Protein AF-A0A6A0R0Z1-F1 (afdb_monomer_lite)

Secondary structure (DSSP, 8-state):
-PPPHHHHHHHHHHHTT--HHHHHHHHHTTT----HHHHHHHTS-TTSTT--PPPHHHHHHHHHHHHHHHH-PPS-----SSGGGTGGG-SPPP---------------PPPPP-

pLDDT: mean 74.9, std 23.1, range [33.25, 96.31]

Foldseek 3Di:
DDDFLLNVVVCVCVVVVHDLVNLQVLLVQLVHHDDSLLSVQSNDDPPDPSHDGDDPVSSVSSVVSVCCVPVNDPDDDDDDDDPVPPPVPPDDDPPDDDDDDDDDDDDDDDDDDDD

Structure (mmCIF, N/CA/C/O backbone):
data_AF-A0A6A0R0Z1-F1
#
_entry.id   AF-A0A6A0R0Z1-F1
#
loop_
_atom_site.group_PDB
_atom_site.id
_atom_site.type_symbol
_atom_site.label_atom_id
_atom_site.label_alt_id
_atom_site.label_comp_id
_atom_site.label_asym_id
_atom_site.label_entity_id
_atom_site.label_seq_id
_atom_site.pdbx_PDB_ins_code
_atom_site.Cartn_x
_atom_site.Cartn_y
_atom_site.Cartn_z
_atom_site.occupancy
_atom_site.B_iso_or_equiv
_atom_site.auth_seq_id
_atom_site.auth_comp_id
_atom_site.auth_asym_id
_atom_site.auth_atom_id
_atom_site.pdbx_PDB_model_num
ATOM 1 N N . MET A 1 1 ? 2.469 -10.385 -19.535 1.00 60.56 1 MET A N 1
ATOM 2 C CA . MET A 1 1 ? 2.761 -11.021 -18.233 1.00 60.56 1 MET A CA 1
ATOM 3 C C . MET A 1 1 ? 1.484 -11.088 -17.413 1.00 60.56 1 MET A C 1
ATOM 5 O O . MET A 1 1 ? 0.656 -10.192 -17.574 1.00 60.56 1 MET A O 1
ATOM 9 N N . PRO A 1 2 ? 1.300 -12.130 -16.589 1.00 77.06 2 PRO A N 1
ATOM 10 C CA . PRO A 1 2 ? 0.225 -12.164 -15.604 1.00 77.06 2 PRO A CA 1
ATOM 11 C C . PRO A 1 2 ? 0.392 -11.015 -14.600 1.00 77.06 2 PRO A C 1
ATOM 13 O O . PRO A 1 2 ? 1.508 -10.587 -14.319 1.00 77.06 2 PRO A O 1
ATOM 16 N N . LEU A 1 3 ? -0.728 -10.497 -14.103 1.00 83.75 3 LEU A N 1
ATOM 17 C CA . LEU A 1 3 ? -0.765 -9.402 -13.138 1.00 83.75 3 LEU A CA 1
ATOM 18 C C . LEU A 1 3 ? -0.232 -9.882 -11.780 1.00 83.75 3 LEU A C 1
ATOM 20 O O . LEU A 1 3 ? -0.765 -10.852 -11.244 1.00 83.75 3 LEU A O 1
ATOM 24 N N . ASN A 1 4 ? 0.779 -9.208 -11.224 1.00 90.94 4 ASN A N 1
ATOM 25 C CA . ASN A 1 4 ? 1.293 -9.519 -9.888 1.00 90.94 4 ASN A CA 1
ATOM 26 C C . ASN A 1 4 ? 0.648 -8.614 -8.809 1.00 90.94 4 ASN A C 1
ATOM 28 O O . ASN A 1 4 ? -0.012 -7.612 -9.103 1.00 90.94 4 ASN A O 1
ATOM 32 N N . ASN A 1 5 ? 0.846 -8.949 -7.535 1.00 94.00 5 ASN A N 1
ATOM 33 C CA . ASN A 1 5 ? 0.293 -8.184 -6.413 1.00 94.00 5 ASN A CA 1
ATOM 34 C C . ASN A 1 5 ? 0.830 -6.747 -6.329 1.00 94.00 5 ASN A C 1
ATOM 36 O O . ASN A 1 5 ? 0.084 -5.821 -5.997 1.00 94.00 5 ASN A O 1
ATOM 40 N N . ASN A 1 6 ? 2.110 -6.546 -6.652 1.00 94.06 6 ASN A N 1
ATOM 41 C CA . ASN A 1 6 ? 2.740 -5.228 -6.691 1.00 94.06 6 ASN A CA 1
ATOM 42 C C . ASN A 1 6 ? 2.079 -4.329 -7.751 1.00 94.06 6 ASN A C 1
ATOM 44 O O . ASN A 1 6 ? 1.864 -3.143 -7.514 1.00 94.06 6 ASN A O 1
ATOM 48 N N . ASP A 1 7 ? 1.711 -4.884 -8.902 1.00 93.06 7 ASP A N 1
ATOM 49 C CA . ASP A 1 7 ? 1.028 -4.189 -9.985 1.00 93.06 7 ASP A CA 1
ATOM 50 C C . ASP A 1 7 ? -0.392 -3.816 -9.577 1.00 93.06 7 ASP A C 1
ATOM 52 O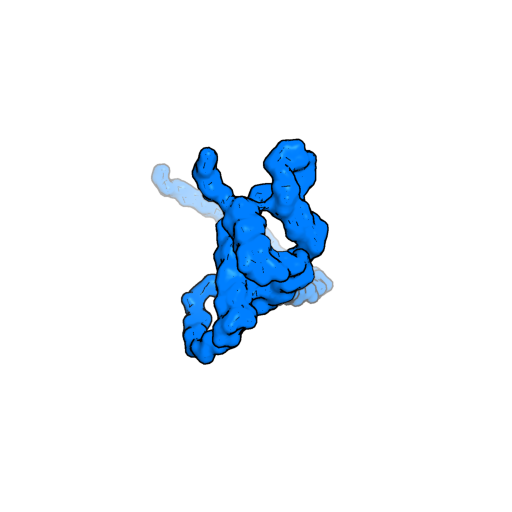 O . ASP A 1 7 ? -0.845 -2.715 -9.886 1.00 93.06 7 ASP A O 1
ATOM 56 N N . ILE A 1 8 ? -1.093 -4.701 -8.858 1.00 94.00 8 ILE A N 1
ATOM 57 C CA . ILE A 1 8 ? -2.432 -4.419 -8.327 1.00 94.00 8 ILE A CA 1
ATOM 58 C C . ILE A 1 8 ? -2.371 -3.220 -7.383 1.00 94.00 8 ILE A C 1
ATOM 60 O O . ILE A 1 8 ? -3.091 -2.245 -7.595 1.00 94.00 8 ILE A O 1
ATOM 64 N N . ILE A 1 9 ? -1.491 -3.244 -6.377 1.00 94.00 9 ILE A N 1
ATOM 65 C CA . ILE A 1 9 ? -1.412 -2.144 -5.409 1.00 94.00 9 ILE A CA 1
ATOM 66 C C . ILE A 1 9 ? -0.918 -0.841 -6.057 1.00 94.00 9 ILE A C 1
ATOM 68 O O . ILE A 1 9 ? -1.439 0.227 -5.739 1.00 94.00 9 ILE A O 1
ATOM 72 N N . LYS A 1 10 ? 0.004 -0.905 -7.034 1.00 93.06 10 LYS A N 1
ATOM 73 C CA . LYS A 1 10 ? 0.428 0.256 -7.843 1.00 93.06 10 LYS A CA 1
ATOM 74 C C . LYS A 1 10 ? -0.743 0.856 -8.614 1.00 93.06 10 LYS A C 1
ATOM 76 O O . LYS A 1 10 ? -0.945 2.068 -8.580 1.00 93.06 10 LYS A O 1
ATOM 81 N N . LYS A 1 11 ? -1.533 0.019 -9.289 1.00 94.19 11 LYS A N 1
ATOM 82 C CA . LYS A 1 11 ? -2.709 0.462 -10.047 1.00 94.19 11 LYS A CA 1
ATOM 83 C C . LYS A 1 11 ? -3.769 1.061 -9.134 1.00 94.19 11 LYS A C 1
ATOM 85 O O . LYS A 1 11 ? -4.294 2.116 -9.465 1.00 94.19 11 LYS A O 1
ATOM 90 N N . LEU A 1 12 ? -4.046 0.444 -7.985 1.00 94.88 12 LEU A N 1
ATOM 91 C CA . LEU A 1 12 ? -5.002 0.969 -7.005 1.00 94.88 12 LEU A CA 1
ATOM 92 C C . LEU A 1 12 ? -4.550 2.309 -6.428 1.00 94.88 12 LEU A C 1
ATOM 94 O O . LEU A 1 12 ? -5.358 3.229 -6.333 1.00 94.88 12 LEU A O 1
ATOM 98 N N . ARG A 1 13 ? -3.259 2.446 -6.111 1.00 93.31 13 ARG A N 1
ATOM 99 C CA . ARG A 1 13 ? -2.673 3.712 -5.668 1.00 93.31 13 ARG A CA 1
ATOM 100 C C . ARG A 1 13 ? -2.926 4.825 -6.683 1.00 93.31 13 ARG A C 1
ATOM 102 O O . ARG A 1 13 ? -3.414 5.881 -6.301 1.00 93.31 13 ARG A O 1
ATOM 109 N N . VAL A 1 14 ? -2.621 4.590 -7.962 1.00 94.88 14 VAL A N 1
ATOM 110 C CA . VAL A 1 14 ? -2.815 5.593 -9.024 1.00 94.88 14 VAL A CA 1
ATOM 111 C C . VAL A 1 14 ? -4.302 5.859 -9.271 1.00 94.88 14 VAL A C 1
ATOM 113 O O . VAL A 1 14 ? -4.712 7.014 -9.301 1.00 94.88 14 VAL A O 1
ATOM 116 N N . ALA A 1 15 ? -5.122 4.812 -9.392 1.00 96.31 15 ALA A N 1
ATOM 117 C CA . ALA A 1 15 ? -6.554 4.933 -9.669 1.00 96.31 15 ALA A CA 1
ATOM 118 C C . ALA A 1 15 ? -7.309 5.708 -8.578 1.00 96.31 15 ALA A C 1
ATOM 120 O O . ALA A 1 15 ? -8.238 6.450 -8.881 1.00 96.31 15 ALA A O 1
ATOM 121 N N . LEU A 1 16 ? -6.901 5.552 -7.317 1.00 94.56 16 LEU A N 1
ATOM 122 C CA . LEU A 1 16 ? -7.500 6.238 -6.171 1.00 94.56 16 LEU A CA 1
ATOM 123 C C . LEU A 1 16 ? -6.715 7.484 -5.734 1.00 94.56 16 LEU A C 1
ATOM 125 O O . LEU A 1 16 ? -7.096 8.109 -4.748 1.00 94.56 16 LEU A O 1
ATOM 129 N N . SER A 1 17 ? -5.649 7.849 -6.458 1.00 95.50 17 SER A N 1
ATOM 130 C CA . SER A 1 17 ? -4.763 8.981 -6.147 1.00 95.50 17 SER A CA 1
ATOM 131 C C . SER A 1 17 ? -4.249 8.978 -4.698 1.00 95.50 17 SER A C 1
ATOM 133 O O . SER A 1 17 ? -4.173 10.022 -4.054 1.00 95.50 17 SER A O 1
ATOM 135 N N . LEU A 1 18 ? -3.894 7.793 -4.190 1.00 95.00 18 LEU A N 1
ATOM 136 C CA . LEU A 1 18 ? -3.390 7.603 -2.829 1.00 95.00 18 LEU A CA 1
ATOM 137 C C . LEU A 1 18 ? -1.909 7.977 -2.732 1.00 95.00 18 LEU A C 1
ATOM 139 O O . LEU A 1 18 ? -1.084 7.612 -3.582 1.00 95.00 18 LEU A O 1
ATOM 143 N N . LYS A 1 19 ? -1.563 8.663 -1.648 1.00 94.19 19 LYS A N 1
ATOM 144 C CA . LYS A 1 19 ? -0.190 8.882 -1.201 1.00 94.19 19 LYS A CA 1
ATOM 145 C C . LYS A 1 19 ? 0.288 7.688 -0.377 1.00 9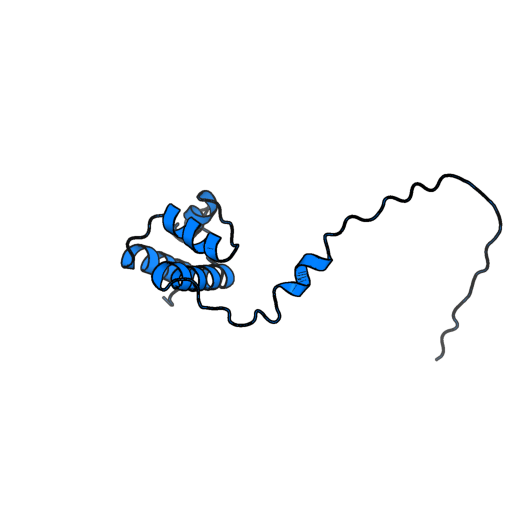4.19 19 LYS A C 1
ATOM 147 O O . LYS A 1 19 ? -0.497 6.867 0.094 1.00 94.19 19 LYS A O 1
ATOM 152 N N . ASP A 1 20 ? 1.600 7.608 -0.181 1.00 92.88 20 ASP A N 1
ATOM 153 C CA . ASP A 1 20 ? 2.207 6.560 0.649 1.00 92.88 20 ASP A CA 1
ATOM 154 C C . ASP A 1 20 ? 1.681 6.615 2.094 1.00 92.88 20 ASP A C 1
ATOM 156 O O . ASP A 1 20 ? 1.498 5.583 2.729 1.00 92.88 20 ASP A O 1
ATOM 160 N N . GLU A 1 21 ? 1.386 7.817 2.593 1.00 93.19 21 GLU A N 1
ATOM 161 C CA . GLU A 1 21 ? 0.808 8.049 3.922 1.00 93.19 21 GLU A CA 1
ATOM 162 C C . GLU A 1 21 ? -0.606 7.481 4.032 1.00 93.19 21 GLU A C 1
ATOM 164 O O . GLU A 1 21 ? -0.876 6.729 4.966 1.00 93.19 21 GLU A O 1
ATOM 169 N N . ASP A 1 22 ? -1.452 7.721 3.027 1.00 94.19 22 ASP A N 1
ATOM 170 C CA . ASP A 1 22 ? -2.815 7.185 2.987 1.00 94.19 22 ASP A CA 1
ATOM 171 C C . ASP A 1 22 ? -2.801 5.651 3.026 1.00 94.19 22 ASP A C 1
ATOM 173 O O . ASP A 1 22 ? -3.599 5.027 3.717 1.00 94.19 22 ASP A O 1
ATOM 177 N N . ILE A 1 23 ? -1.867 5.014 2.310 1.00 94.50 23 ILE A N 1
ATOM 178 C CA . ILE A 1 23 ? -1.746 3.549 2.292 1.00 94.50 23 ILE A CA 1
ATOM 179 C C . ILE A 1 23 ? -1.348 3.007 3.671 1.00 94.50 23 ILE A C 1
ATOM 181 O O . ILE A 1 23 ? -1.874 1.976 4.095 1.00 94.50 23 ILE A O 1
ATOM 185 N N . VAL A 1 24 ? -0.445 3.695 4.376 1.00 94.69 24 VAL A N 1
ATOM 186 C CA . VAL A 1 24 ? -0.070 3.341 5.753 1.00 94.69 24 VAL A CA 1
ATOM 187 C C . VAL A 1 24 ? -1.274 3.481 6.683 1.00 94.69 24 VAL A C 1
ATOM 189 O O . VAL A 1 24 ? -1.533 2.583 7.478 1.00 94.69 24 VAL A O 1
ATOM 192 N N . GLU A 1 25 ? -2.035 4.569 6.576 1.00 93.94 25 GLU A N 1
ATOM 193 C CA . GLU A 1 25 ? -3.242 4.781 7.383 1.00 93.94 25 GLU A CA 1
ATOM 194 C C . GLU A 1 25 ? -4.312 3.722 7.108 1.00 93.94 25 GLU A C 1
ATOM 196 O O . GLU A 1 25 ? -4.879 3.161 8.041 1.00 93.94 25 GLU A O 1
ATOM 201 N N . ILE A 1 26 ? -4.531 3.377 5.839 1.00 94.56 26 ILE A N 1
ATOM 202 C CA . ILE A 1 26 ? -5.470 2.331 5.424 1.00 94.56 26 ILE A CA 1
ATOM 203 C C . ILE A 1 26 ? -5.101 0.973 6.033 1.00 94.56 26 ILE A C 1
ATOM 205 O O . ILE A 1 26 ? -5.980 0.245 6.489 1.00 94.56 26 ILE A O 1
ATOM 209 N N . LEU A 1 27 ? -3.816 0.617 6.045 1.00 93.94 27 LEU A N 1
ATOM 210 C CA . LEU A 1 27 ? -3.349 -0.638 6.636 1.00 93.94 27 LEU A CA 1
ATOM 211 C C . LEU A 1 27 ? -3.458 -0.639 8.168 1.00 93.94 27 LEU A C 1
ATOM 213 O O . LEU A 1 27 ? -3.798 -1.665 8.757 1.00 93.94 27 LEU A O 1
ATOM 217 N N . LYS A 1 28 ? -3.281 0.518 8.812 1.00 93.69 28 LYS A N 1
ATOM 218 C CA . LYS A 1 28 ? -3.496 0.667 10.258 1.00 93.69 28 LYS A CA 1
ATOM 219 C C . LYS A 1 28 ? -4.942 0.423 10.685 1.00 93.69 28 LYS A C 1
ATOM 221 O O . LYS A 1 28 ? -5.156 -0.053 11.791 1.00 93.69 28 LYS A O 1
ATOM 226 N N . LEU A 1 29 ? -5.928 0.670 9.816 1.00 91.62 29 LEU A N 1
ATOM 227 C CA . LEU A 1 29 ? -7.343 0.377 10.108 1.00 91.62 29 LEU A CA 1
ATOM 228 C C . LEU A 1 29 ? -7.629 -1.116 10.331 1.00 91.62 29 LEU A C 1
ATOM 230 O O . LEU A 1 29 ? -8.689 -1.461 10.845 1.00 91.62 29 LEU A O 1
ATOM 234 N N . VAL A 1 30 ? -6.718 -1.998 9.915 1.00 92.00 30 VAL A N 1
ATOM 235 C CA . VAL A 1 30 ? -6.816 -3.454 10.096 1.00 92.00 30 VAL A CA 1
ATOM 236 C C . VAL A 1 30 ? -5.690 -3.999 10.981 1.00 92.00 30 VAL A C 1
ATOM 238 O O . VAL A 1 30 ? -5.295 -5.155 10.825 1.00 92.00 30 VAL A O 1
ATOM 241 N N . ASP A 1 31 ? -5.149 -3.155 11.867 1.00 90.75 31 ASP A N 1
ATOM 242 C CA . ASP A 1 31 ? -4.049 -3.474 12.790 1.00 90.75 31 ASP A CA 1
ATOM 243 C C . ASP A 1 31 ? -2.791 -4.005 12.077 1.00 90.75 31 ASP A C 1
ATOM 245 O O . ASP A 1 31 ? -2.050 -4.842 12.601 1.00 90.75 31 ASP A O 1
ATOM 249 N N . TYR A 1 32 ? -2.551 -3.543 10.845 1.00 92.62 32 TYR A N 1
ATOM 250 C CA . TYR A 1 32 ? -1.359 -3.884 10.080 1.00 92.62 32 TYR A CA 1
ATOM 251 C C . TYR A 1 32 ? -0.417 -2.681 10.000 1.00 92.62 32 TYR A C 1
ATOM 253 O O . TYR A 1 32 ? -0.597 -1.776 9.184 1.00 92.62 32 TYR A O 1
ATOM 261 N N . ASP A 1 33 ? 0.617 -2.686 10.838 1.00 91.88 33 ASP A N 1
ATOM 262 C CA . ASP A 1 33 ? 1.667 -1.673 10.802 1.00 91.88 33 ASP A CA 1
ATOM 263 C C . ASP A 1 33 ? 2.705 -1.981 9.721 1.00 91.88 33 ASP A C 1
ATOM 265 O O . ASP A 1 33 ? 3.255 -3.079 9.639 1.00 91.88 33 ASP A O 1
ATOM 269 N N . ILE A 1 34 ? 3.001 -0.970 8.907 1.00 92.12 34 ILE A N 1
ATOM 270 C CA . ILE A 1 34 ? 4.027 -1.018 7.869 1.00 92.12 34 ILE A CA 1
ATOM 271 C C . ILE A 1 34 ? 4.838 0.274 7.887 1.00 92.12 34 ILE A C 1
ATOM 273 O O . ILE A 1 34 ? 4.298 1.368 8.076 1.00 92.12 34 ILE A O 1
ATOM 277 N N . SER A 1 35 ? 6.148 0.171 7.674 1.00 92.50 35 SER A N 1
ATOM 278 C CA . SER A 1 35 ? 7.003 1.351 7.566 1.00 92.50 35 SER A CA 1
ATOM 279 C C . SER A 1 35 ? 6.965 1.956 6.156 1.00 92.50 35 SER A C 1
ATOM 281 O O . SER A 1 35 ? 6.792 1.260 5.152 1.00 92.50 35 SER A O 1
ATOM 283 N N . LYS A 1 36 ? 7.215 3.270 6.046 1.00 90.06 36 LYS A N 1
ATOM 284 C CA . LYS A 1 36 ? 7.362 3.952 4.742 1.00 90.06 36 LYS A CA 1
ATOM 285 C C . LYS A 1 36 ? 8.471 3.322 3.881 1.00 90.06 36 LYS A C 1
ATOM 287 O O . LYS A 1 36 ? 8.356 3.272 2.659 1.00 90.06 36 LYS A O 1
ATOM 292 N N . SER A 1 37 ? 9.528 2.814 4.516 1.00 91.31 37 SER A N 1
ATOM 293 C CA . SER A 1 37 ? 10.652 2.152 3.842 1.00 91.31 37 SER A CA 1
ATOM 294 C C . SER A 1 37 ? 10.244 0.836 3.178 1.00 91.31 37 SER A C 1
ATOM 296 O O . SER A 1 37 ? 10.599 0.605 2.022 1.00 91.31 37 SER A O 1
ATOM 298 N N . GLU A 1 38 ? 9.477 -0.004 3.880 1.00 90.75 38 GLU A N 1
ATOM 299 C CA . GLU A 1 38 ? 8.931 -1.256 3.336 1.00 90.75 38 GLU A CA 1
ATOM 300 C C . GLU A 1 38 ? 7.928 -0.975 2.223 1.00 90.75 38 GLU A C 1
ATOM 302 O O . GLU A 1 38 ? 7.987 -1.589 1.159 1.00 90.75 38 GLU A O 1
ATOM 307 N N . LEU A 1 39 ? 7.067 0.025 2.418 1.00 92.19 39 LEU A N 1
ATOM 308 C CA . LEU A 1 39 ? 6.117 0.435 1.395 1.00 92.19 39 LEU A CA 1
ATOM 309 C C . LEU A 1 39 ? 6.828 0.863 0.099 1.00 92.19 39 LEU A C 1
ATOM 311 O O . LEU A 1 39 ? 6.460 0.439 -0.999 1.00 92.19 39 LEU A O 1
ATOM 315 N N . GLY A 1 40 ? 7.915 1.625 0.227 1.00 91.50 40 GLY A N 1
ATOM 316 C CA . GLY A 1 40 ? 8.770 1.995 -0.896 1.00 91.50 40 GLY A CA 1
ATOM 317 C C . GLY A 1 40 ? 9.447 0.802 -1.583 1.00 91.50 40 GLY A C 1
ATOM 318 O O . GLY A 1 40 ? 9.743 0.890 -2.772 1.00 91.50 40 GLY A O 1
ATOM 319 N N . ALA A 1 41 ? 9.688 -0.314 -0.888 1.00 93.06 41 ALA A N 1
ATOM 320 C CA . ALA A 1 41 ? 10.255 -1.530 -1.480 1.00 93.06 41 ALA A CA 1
ATOM 321 C C . ALA A 1 41 ? 9.263 -2.233 -2.425 1.00 93.06 41 ALA A C 1
ATOM 323 O O . ALA A 1 41 ? 9.656 -2.655 -3.515 1.00 93.06 41 ALA A O 1
ATOM 324 N N . PHE A 1 42 ? 7.971 -2.274 -2.075 1.00 92.69 42 PHE A N 1
ATOM 325 C CA . PHE A 1 42 ? 6.924 -2.868 -2.923 1.00 92.69 42 PHE A CA 1
ATOM 326 C C . PHE A 1 42 ? 6.691 -2.094 -4.224 1.00 92.69 42 PHE A C 1
ATOM 328 O O . PHE A 1 42 ? 6.288 -2.665 -5.243 1.00 92.69 42 PHE A O 1
ATOM 335 N N . PHE A 1 43 ? 6.955 -0.786 -4.213 1.00 91.50 43 PHE A N 1
ATOM 336 C CA . PHE A 1 43 ? 6.744 0.076 -5.373 1.00 91.50 43 PHE A CA 1
ATOM 337 C C . PHE A 1 43 ? 7.921 0.134 -6.348 1.00 91.50 43 PHE A C 1
ATOM 339 O O . PHE A 1 43 ? 7.766 0.656 -7.455 1.00 91.50 43 PHE A O 1
ATOM 346 N N . ARG A 1 44 ? 9.069 -0.452 -6.000 1.00 91.62 44 ARG A N 1
ATOM 347 C CA . ARG A 1 44 ? 10.227 -0.525 -6.899 1.00 91.62 44 ARG A CA 1
ATOM 348 C C . ARG A 1 44 ? 9.950 -1.425 -8.106 1.00 91.62 44 ARG A C 1
ATOM 350 O O . ARG A 1 44 ? 8.961 -2.162 -8.163 1.00 91.62 44 ARG A O 1
ATOM 357 N N . LYS A 1 45 ? 10.807 -1.299 -9.118 1.00 88.44 45 LYS A N 1
ATOM 358 C CA . LYS A 1 45 ? 10.859 -2.236 -10.247 1.00 88.44 45 LYS A CA 1
ATOM 359 C C . LYS A 1 45 ? 11.479 -3.548 -9.776 1.00 88.44 45 LYS A C 1
ATOM 361 O O . LYS A 1 45 ? 12.316 -3.511 -8.881 1.00 88.44 45 LYS A O 1
ATOM 366 N N . GLU A 1 46 ? 11.102 -4.655 -10.407 1.00 87.00 46 GLU A N 1
ATOM 367 C CA . GLU A 1 46 ? 11.560 -6.003 -10.031 1.00 87.00 46 GLU A CA 1
ATOM 368 C C . GLU A 1 46 ? 13.088 -6.165 -10.092 1.00 87.00 46 GLU A C 1
ATOM 370 O O . GLU A 1 46 ? 13.658 -6.913 -9.311 1.00 87.00 46 GLU A O 1
ATOM 375 N N . ASP A 1 47 ? 13.746 -5.395 -10.959 1.00 89.56 47 ASP A N 1
ATOM 376 C CA . ASP A 1 47 ? 15.202 -5.391 -11.165 1.00 89.56 47 ASP A CA 1
ATOM 377 C C . ASP A 1 47 ? 15.982 -4.564 -10.118 1.00 89.56 47 ASP A C 1
ATOM 379 O O . ASP A 1 47 ? 17.197 -4.411 -10.181 1.00 89.56 47 ASP A O 1
ATOM 383 N N . HIS A 1 48 ? 15.298 -3.956 -9.145 1.00 92.88 48 HIS A N 1
ATOM 384 C CA . HIS A 1 48 ? 15.975 -3.176 -8.113 1.00 92.88 48 HIS A CA 1
ATOM 385 C C . HIS A 1 48 ? 16.426 -4.079 -6.957 1.00 92.88 48 HIS A C 1
ATOM 387 O O . HIS A 1 48 ? 15.617 -4.797 -6.388 1.00 92.88 48 HIS A O 1
ATOM 393 N N . GLU A 1 49 ? 17.661 -3.912 -6.469 1.00 89.94 49 GLU A N 1
ATOM 394 C CA . GLU A 1 49 ? 18.203 -4.638 -5.295 1.00 89.94 49 GLU A CA 1
ATOM 395 C C . GLU A 1 49 ? 17.315 -4.647 -4.035 1.00 89.94 49 GLU A C 1
ATOM 397 O O . GLU A 1 49 ? 17.388 -5.559 -3.220 1.00 89.94 49 GLU A O 1
ATOM 402 N N . LYS A 1 50 ? 16.494 -3.609 -3.840 1.00 89.88 50 LYS A N 1
ATOM 403 C CA . LYS A 1 50 ? 15.596 -3.457 -2.684 1.00 89.88 50 LYS A CA 1
ATOM 404 C C . LYS A 1 50 ? 14.137 -3.704 -3.057 1.00 89.88 50 LYS A C 1
ATOM 406 O O . LYS A 1 50 ? 13.243 -3.246 -2.350 1.00 89.88 50 LYS A O 1
ATOM 411 N N . TYR A 1 51 ? 13.886 -4.319 -4.206 1.00 92.12 51 TYR A N 1
ATOM 412 C CA . TYR A 1 51 ? 12.556 -4.757 -4.582 1.00 92.12 51 TYR A CA 1
ATOM 413 C C . TYR A 1 51 ? 12.099 -5.858 -3.637 1.00 92.12 51 TYR A C 1
ATOM 415 O O . TYR A 1 51 ? 12.845 -6.789 -3.338 1.00 92.12 51 TYR A O 1
ATOM 423 N N . MET A 1 52 ? 10.856 -5.748 -3.184 1.00 91.75 52 MET A N 1
ATOM 424 C CA . MET A 1 52 ? 10.221 -6.796 -2.405 1.00 91.75 52 MET A CA 1
ATOM 425 C C . MET A 1 52 ? 8.889 -7.176 -3.058 1.00 91.75 52 MET A C 1
ATOM 427 O O . MET A 1 52 ? 8.094 -6.284 -3.379 1.00 91.75 52 MET A O 1
ATOM 431 N N . PRO A 1 53 ? 8.612 -8.475 -3.260 1.00 92.19 53 PRO A N 1
ATOM 432 C CA . PRO A 1 53 ? 7.307 -8.916 -3.726 1.00 92.19 53 PRO A CA 1
ATOM 433 C C . PRO A 1 53 ? 6.248 -8.674 -2.642 1.00 92.19 53 PRO A C 1
ATOM 435 O O . PRO A 1 53 ? 6.455 -8.973 -1.464 1.00 92.19 53 PRO A O 1
ATOM 438 N N . LEU A 1 54 ? 5.100 -8.133 -3.043 1.00 94.12 54 LEU A N 1
ATOM 439 C CA . LEU A 1 54 ? 3.958 -7.914 -2.166 1.00 94.12 54 LEU A CA 1
ATOM 440 C C . LEU A 1 54 ? 3.250 -9.250 -1.923 1.00 94.12 54 LEU A C 1
ATOM 442 O O . LEU A 1 54 ? 2.768 -9.900 -2.854 1.00 94.12 54 LEU A O 1
ATOM 446 N N . GLN A 1 55 ? 3.158 -9.654 -0.661 1.00 93.00 55 GLN A N 1
ATOM 447 C CA . GLN A 1 55 ? 2.490 -10.899 -0.292 1.00 93.00 55 GLN A CA 1
ATOM 448 C C . GLN A 1 55 ? 0.964 -10.752 -0.331 1.00 93.00 55 GLN A C 1
ATOM 450 O O . GLN A 1 55 ? 0.422 -9.687 -0.022 1.00 93.00 55 GLN A O 1
ATOM 455 N N . ASP A 1 56 ? 0.264 -11.852 -0.620 1.00 92.62 56 ASP A N 1
ATOM 456 C CA . ASP A 1 56 ? -1.206 -11.896 -0.671 1.00 92.62 56 ASP A CA 1
ATOM 457 C C . ASP A 1 56 ? -1.858 -11.410 0.628 1.00 92.62 56 ASP A C 1
ATOM 459 O O . ASP A 1 56 ? -2.911 -10.773 0.609 1.00 92.62 56 ASP A O 1
ATOM 463 N N . GLN A 1 57 ? -1.222 -11.686 1.771 1.00 92.75 57 GLN A N 1
ATOM 464 C CA . GLN A 1 57 ? -1.715 -11.259 3.078 1.00 92.75 57 GLN A CA 1
ATOM 465 C C . GLN A 1 57 ? -1.769 -9.731 3.199 1.00 92.75 57 GLN A C 1
ATOM 467 O O . GLN A 1 57 ? -2.742 -9.190 3.724 1.00 92.75 57 GLN A O 1
ATOM 472 N N . ILE A 1 58 ? -0.753 -9.039 2.678 1.00 93.25 58 ILE A N 1
ATOM 473 C CA . ILE A 1 58 ? -0.677 -7.575 2.711 1.00 93.25 58 ILE A CA 1
ATOM 474 C C . ILE A 1 58 ? -1.741 -6.991 1.785 1.00 93.25 58 ILE A C 1
ATOM 476 O O . ILE A 1 58 ? -2.479 -6.095 2.187 1.00 93.25 58 ILE A O 1
ATOM 480 N N . LEU A 1 59 ? -1.879 -7.541 0.573 1.00 95.19 59 LEU A N 1
ATOM 481 C CA . LEU A 1 59 ? -2.891 -7.086 -0.378 1.00 95.19 59 LEU A CA 1
ATOM 482 C C . LEU A 1 59 ? -4.313 -7.282 0.169 1.00 95.19 59 LEU A C 1
ATOM 4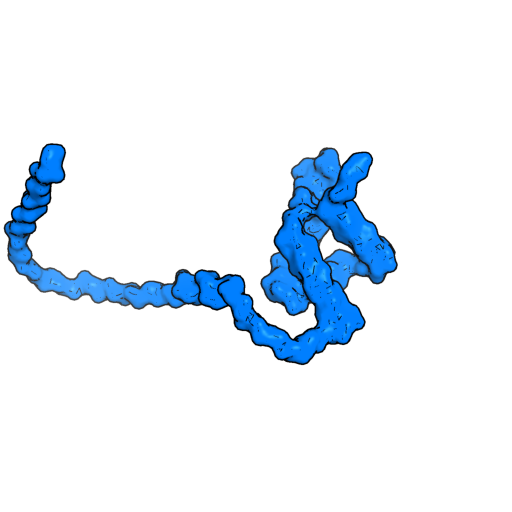84 O O . LEU A 1 59 ? -5.139 -6.378 0.074 1.00 95.19 59 LEU A O 1
ATOM 488 N N . ARG A 1 60 ? -4.595 -8.424 0.805 1.00 94.81 60 ARG A N 1
ATOM 489 C CA . ARG A 1 60 ? -5.882 -8.689 1.467 1.00 94.81 60 ARG A CA 1
ATOM 490 C C . ARG A 1 60 ? -6.176 -7.668 2.564 1.00 94.81 60 ARG A C 1
ATOM 492 O O . ARG A 1 60 ? -7.275 -7.121 2.602 1.00 94.81 60 ARG A O 1
ATOM 499 N N . ASN A 1 61 ? -5.202 -7.413 3.435 1.00 95.19 61 ASN A N 1
ATOM 500 C CA . ASN A 1 61 ? -5.341 -6.446 4.521 1.00 95.19 61 ASN A CA 1
ATOM 501 C C . ASN A 1 61 ? -5.574 -5.035 3.971 1.00 95.19 61 ASN A C 1
ATOM 503 O O . ASN A 1 61 ? -6.488 -4.354 4.422 1.00 95.19 61 ASN A O 1
ATOM 507 N N . PHE A 1 62 ? -4.832 -4.637 2.936 1.00 95.00 62 PHE A N 1
ATOM 508 C CA . PHE A 1 62 ? -5.024 -3.354 2.266 1.00 95.00 62 PHE A CA 1
ATOM 509 C C . PHE A 1 62 ? -6.436 -3.205 1.684 1.00 95.00 62 PHE A C 1
ATOM 511 O O . PHE A 1 62 ? -7.071 -2.174 1.879 1.00 95.00 62 PHE A O 1
ATOM 518 N N . LEU A 1 63 ? -6.962 -4.233 1.010 1.00 95.25 63 LEU A N 1
ATOM 519 C CA . LEU A 1 63 ? -8.320 -4.203 0.455 1.00 95.25 63 LEU A CA 1
ATOM 520 C C . LEU A 1 63 ? -9.396 -4.122 1.550 1.00 95.25 63 LEU A C 1
ATOM 522 O O . LEU A 1 63 ? -10.361 -3.376 1.398 1.00 95.25 63 LEU A O 1
ATOM 526 N N . ASN A 1 64 ? -9.220 -4.838 2.664 1.00 93.94 64 ASN A N 1
ATOM 527 C CA . ASN A 1 64 ? -10.108 -4.726 3.824 1.00 93.94 64 ASN A CA 1
ATOM 528 C C . ASN A 1 64 ? -10.046 -3.324 4.447 1.00 93.94 64 ASN A C 1
ATOM 530 O O . ASN A 1 64 ? -11.085 -2.720 4.704 1.00 93.94 64 ASN A O 1
ATOM 534 N N . GLY A 1 65 ? -8.842 -2.774 4.614 1.00 94.06 65 GLY A N 1
ATOM 535 C CA . GLY A 1 65 ? -8.642 -1.403 5.077 1.00 94.06 65 GLY A CA 1
ATOM 536 C C . GLY A 1 65 ? -9.286 -0.382 4.140 1.00 94.06 65 GLY A C 1
ATOM 537 O O . GLY A 1 65 ? -9.927 0.557 4.599 1.00 94.06 65 GLY A O 1
ATOM 538 N N . LEU A 1 66 ? -9.190 -0.580 2.820 1.00 94.56 66 LEU A N 1
ATOM 539 C CA . LEU A 1 66 ? -9.822 0.288 1.822 1.00 94.56 66 LEU A CA 1
ATOM 540 C C . LEU A 1 66 ? -11.346 0.294 1.943 1.00 94.56 66 LEU A C 1
ATOM 542 O O . LEU A 1 66 ? -11.967 1.345 1.775 1.00 94.56 66 LEU A O 1
ATOM 546 N N . ILE A 1 67 ? -11.949 -0.865 2.222 1.00 92.69 67 ILE A N 1
ATOM 547 C CA . ILE A 1 67 ? -13.390 -0.971 2.462 1.00 92.69 67 ILE A CA 1
ATOM 548 C C . ILE A 1 67 ? -13.771 -0.114 3.670 1.00 92.69 67 ILE A C 1
ATOM 550 O O . ILE A 1 67 ? -14.673 0.711 3.542 1.00 92.69 67 ILE A O 1
ATOM 554 N N . ILE A 1 68 ? -13.052 -0.248 4.789 1.00 91.88 68 ILE A N 1
ATOM 555 C CA . ILE A 1 68 ? -13.295 0.541 6.008 1.00 91.88 68 ILE A CA 1
ATOM 556 C C . ILE A 1 68 ? -13.101 2.037 5.726 1.00 91.88 68 ILE A C 1
ATOM 558 O O . ILE A 1 68 ? -13.957 2.850 6.062 1.00 91.88 68 ILE A O 1
ATOM 562 N N . HIS A 1 69 ? -12.017 2.402 5.040 1.00 92.25 69 HIS A N 1
ATOM 563 C CA . HIS A 1 69 ? -11.677 3.790 4.738 1.00 92.25 69 HIS A CA 1
ATOM 564 C C . HIS A 1 69 ? -12.713 4.484 3.836 1.00 92.25 69 HIS A C 1
ATOM 566 O O . HIS A 1 69 ? -13.011 5.659 4.031 1.00 92.25 69 HIS A O 1
ATOM 572 N N . LYS A 1 70 ? -13.267 3.786 2.832 1.00 89.88 70 LYS A N 1
ATOM 573 C CA . LYS A 1 70 ? -14.204 4.387 1.861 1.00 89.88 70 LYS A CA 1
ATOM 574 C C . LYS A 1 70 ? -15.679 4.208 2.208 1.00 89.88 70 LYS A C 1
ATOM 576 O O . LYS A 1 70 ? -16.480 5.041 1.798 1.00 89.88 70 LYS A O 1
ATOM 581 N N . ARG A 1 71 ? -16.057 3.119 2.882 1.00 89.38 71 ARG A N 1
ATOM 582 C CA . ARG A 1 71 ? -17.463 2.800 3.198 1.00 89.38 71 ARG A CA 1
ATOM 583 C C . ARG A 1 71 ? -17.820 3.031 4.665 1.00 89.38 71 ARG A C 1
ATOM 585 O O . ARG A 1 71 ? -19.003 3.031 4.982 1.00 89.38 71 ARG A O 1
ATOM 592 N N . GLY A 1 72 ? -16.828 3.247 5.525 1.00 84.19 72 GLY A N 1
ATOM 593 C CA . GLY A 1 72 ? -16.999 3.282 6.972 1.00 84.19 72 GLY A CA 1
ATOM 594 C C . GLY A 1 72 ? -16.847 1.896 7.611 1.00 84.19 72 GLY A C 1
ATOM 595 O O . GLY A 1 72 ? -16.785 0.881 6.905 1.00 84.19 72 GLY A O 1
ATOM 596 N N . PRO A 1 73 ? -16.752 1.839 8.951 1.00 78.31 73 PRO A N 1
ATOM 597 C CA . PRO A 1 73 ? -16.722 0.577 9.675 1.00 78.31 73 PRO A CA 1
ATOM 598 C C . PRO A 1 73 ? -18.031 -0.177 9.420 1.00 78.31 73 PRO A C 1
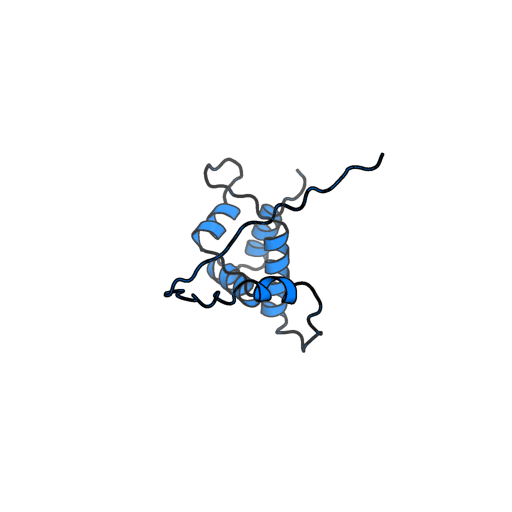ATOM 600 O O . PRO A 1 73 ? -19.113 0.398 9.507 1.00 78.31 73 PRO A O 1
ATOM 603 N N . MET A 1 74 ? -17.945 -1.464 9.080 1.00 70.50 74 MET A N 1
ATOM 604 C CA . MET A 1 74 ? -19.139 -2.308 9.085 1.00 70.50 74 MET A CA 1
ATOM 605 C C . MET A 1 74 ? -19.610 -2.461 10.530 1.00 70.50 74 MET A C 1
ATOM 607 O O . MET A 1 74 ? -18.812 -2.867 11.375 1.00 70.50 74 MET A O 1
ATOM 611 N N . ASP A 1 75 ? -20.893 -2.194 10.788 1.00 68.88 75 ASP A N 1
ATOM 612 C CA . ASP A 1 75 ? -21.548 -2.609 12.028 1.00 68.88 75 ASP A CA 1
ATOM 613 C C . ASP A 1 75 ? -21.274 -4.100 12.270 1.00 68.88 75 ASP A C 1
ATOM 615 O O . ASP A 1 75 ? -21.323 -4.921 11.344 1.00 68.88 75 ASP A O 1
ATOM 619 N N . GLU A 1 76 ? -20.886 -4.411 13.505 1.00 58.72 76 GLU A N 1
ATOM 620 C CA . GLU A 1 76 ? -20.179 -5.625 13.907 1.00 58.72 76 GLU A CA 1
ATOM 621 C C . GLU A 1 76 ? -20.718 -6.903 13.245 1.00 58.72 76 GLU A C 1
ATOM 623 O O . GLU A 1 76 ? -21.820 -7.378 13.526 1.00 58.72 76 GLU A O 1
ATOM 628 N N . LYS A 1 77 ? -19.890 -7.530 12.402 1.00 58.56 77 LYS A N 1
ATOM 629 C CA . LYS A 1 77 ? -20.028 -8.961 12.112 1.00 58.56 77 LYS A CA 1
ATOM 630 C C . LYS A 1 77 ? -19.117 -9.719 13.075 1.00 58.56 77 LYS A C 1
ATOM 632 O O . LYS A 1 77 ? -17.957 -9.333 13.214 1.00 58.56 77 LYS A O 1
ATOM 637 N N . PRO A 1 78 ? -19.605 -10.786 13.732 1.00 47.75 78 PRO A N 1
ATOM 638 C CA . PRO A 1 78 ? -18.876 -11.456 14.795 1.00 47.75 78 PRO A CA 1
ATOM 639 C C . PRO A 1 78 ? -17.552 -12.003 14.265 1.00 47.75 78 PRO A C 1
ATOM 641 O O . PRO A 1 78 ? -17.502 -12.875 13.396 1.00 47.75 78 PRO A O 1
ATOM 644 N N . THR A 1 79 ? -16.468 -11.483 14.821 1.00 50.53 79 THR A N 1
ATOM 645 C CA . THR A 1 79 ? -15.109 -11.976 14.645 1.00 50.53 79 THR A CA 1
ATOM 646 C C . THR A 1 79 ? -15.025 -13.409 15.170 1.00 50.53 79 THR A C 1
ATOM 648 O O . THR A 1 79 ? -14.898 -13.639 16.372 1.00 50.53 79 THR A O 1
ATOM 651 N N . SER A 1 80 ? -15.069 -14.411 14.291 1.00 57.81 80 SER A N 1
ATOM 652 C CA . SER A 1 80 ? -14.744 -15.791 14.664 1.00 57.81 80 SER A CA 1
ATOM 653 C C . SER A 1 80 ? -13.757 -16.388 13.667 1.00 57.81 80 SER A C 1
ATOM 655 O O . SER A 1 80 ? -14.138 -16.749 12.562 1.00 57.81 80 SER A O 1
ATOM 657 N N . VAL A 1 81 ? -12.469 -16.422 14.029 1.00 52.00 81 VAL A N 1
ATOM 658 C CA . VAL A 1 81 ? -11.738 -17.640 14.463 1.00 52.00 81 VAL A CA 1
ATOM 659 C C . VAL A 1 81 ? -10.208 -17.496 14.359 1.00 52.00 81 VAL A C 1
ATOM 661 O O . VAL A 1 81 ? -9.492 -18.235 15.029 1.00 52.00 81 VAL A O 1
ATOM 664 N N . ALA A 1 82 ? -9.670 -16.542 13.590 1.00 52.59 82 ALA A N 1
ATOM 665 C CA . ALA A 1 82 ? -8.217 -16.472 13.368 1.00 52.59 82 ALA A CA 1
ATOM 666 C C . ALA A 1 82 ? -7.445 -15.688 14.451 1.00 52.59 82 ALA A 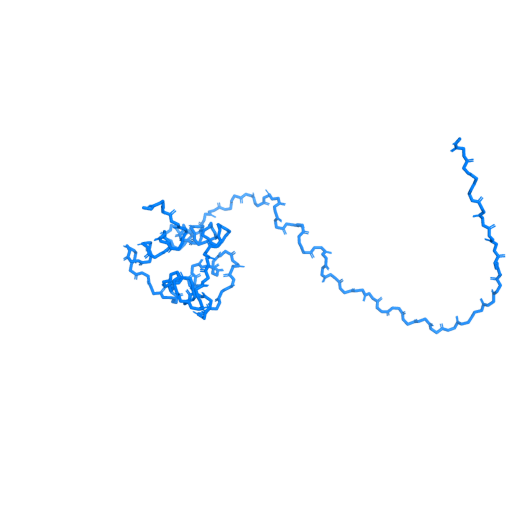C 1
ATOM 668 O O . ALA A 1 82 ? -6.344 -16.084 14.828 1.00 52.59 82 ALA A O 1
ATOM 669 N N . GLN A 1 83 ? -8.026 -14.614 14.999 1.00 51.28 83 GLN A N 1
ATOM 670 C CA . GLN A 1 83 ? -7.299 -13.689 15.884 1.00 51.28 83 GLN A CA 1
ATOM 671 C C . GLN A 1 83 ? -7.155 -14.178 17.339 1.00 51.28 83 GLN A C 1
ATOM 673 O O . GLN A 1 83 ? -6.188 -13.826 18.004 1.00 51.28 83 GLN A O 1
ATOM 678 N N . LYS A 1 84 ? -8.005 -15.098 17.822 1.00 44.84 84 LYS A N 1
ATOM 679 C CA . LYS A 1 84 ? -7.898 -15.623 19.202 1.00 44.84 84 LYS A CA 1
ATOM 680 C C . LYS A 1 84 ? -6.762 -16.634 19.435 1.00 44.84 84 LYS A C 1
ATOM 682 O O . LYS A 1 84 ? -6.493 -16.971 20.580 1.00 44.84 84 LYS A O 1
ATOM 687 N N . ARG A 1 85 ? -6.066 -17.128 18.401 1.00 47.81 85 ARG A N 1
ATOM 688 C CA . ARG A 1 85 ? -5.003 -18.148 18.569 1.00 47.81 85 ARG A CA 1
ATOM 689 C C . ARG A 1 85 ? -3.594 -17.594 18.821 1.00 47.81 85 ARG A C 1
ATOM 691 O O . ARG A 1 85 ? -2.718 -18.373 19.189 1.00 47.81 85 ARG A O 1
ATOM 698 N N . ALA A 1 86 ? -3.353 -16.294 18.637 1.00 51.66 86 ALA A N 1
ATOM 699 C CA . ALA A 1 86 ? -2.009 -15.716 18.771 1.00 51.66 86 ALA A CA 1
ATOM 700 C C . ALA A 1 86 ? -1.753 -15.020 20.124 1.00 51.66 86 ALA A C 1
ATOM 702 O O . ALA A 1 86 ? -0.610 -14.990 20.580 1.00 51.66 86 ALA A O 1
ATOM 703 N N . GLU A 1 87 ? -2.788 -14.516 20.802 1.00 46.31 87 GLU A N 1
ATOM 704 C CA . GLU A 1 87 ? -2.624 -13.736 22.041 1.00 46.31 87 GLU A CA 1
ATOM 705 C C . GLU A 1 87 ? -2.416 -14.581 23.312 1.00 46.31 87 GLU A C 1
ATOM 707 O O . GLU A 1 87 ? -1.887 -14.080 24.303 1.00 46.31 87 GLU A O 1
ATOM 712 N N . GLU A 1 88 ? -2.703 -15.887 23.299 1.00 46.19 88 GLU A N 1
ATOM 713 C CA . GLU A 1 88 ? -2.519 -16.743 24.486 1.00 46.19 88 GLU A CA 1
ATOM 714 C C . GLU A 1 88 ? -1.041 -17.109 24.770 1.00 46.19 88 GLU A C 1
ATOM 716 O O . GLU A 1 88 ? -0.713 -17.615 25.841 1.00 46.19 88 GLU A O 1
ATOM 721 N N . LYS A 1 89 ? -0.101 -16.803 23.860 1.00 48.38 89 LYS A N 1
ATOM 722 C CA . LYS A 1 89 ? 1.333 -17.129 24.031 1.00 48.38 89 LYS A CA 1
ATOM 723 C C . LYS A 1 89 ? 2.204 -16.011 24.630 1.00 48.38 89 LYS A C 1
ATOM 725 O O . LYS A 1 89 ? 3.409 -16.213 24.766 1.00 48.38 89 LYS A O 1
ATOM 730 N N . LYS A 1 90 ? 1.641 -14.857 25.015 1.00 47.91 90 LYS A N 1
ATOM 731 C CA . LYS A 1 90 ? 2.396 -13.700 25.555 1.00 47.91 90 LYS A CA 1
ATOM 732 C C . LYS A 1 90 ? 2.070 -13.323 27.014 1.00 47.91 90 LYS A C 1
ATOM 734 O O . LYS A 1 90 ? 2.219 -12.165 27.388 1.00 47.91 90 LYS A O 1
ATOM 739 N N . LYS A 1 91 ? 1.690 -14.268 27.884 1.00 37.81 91 LYS A N 1
ATOM 740 C CA . LYS A 1 91 ? 1.760 -14.024 29.342 1.00 37.81 91 LYS A CA 1
ATOM 741 C C . LYS A 1 91 ? 3.162 -14.382 29.868 1.00 37.81 91 LYS A C 1
ATOM 743 O O . LYS A 1 91 ? 3.650 -15.468 29.549 1.00 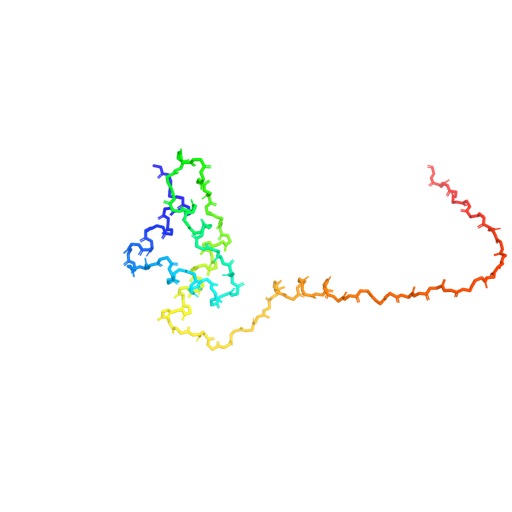37.81 91 LYS A O 1
ATOM 748 N N . PRO A 1 92 ? 3.838 -13.500 30.629 1.00 41.38 92 PRO A N 1
ATOM 749 C CA . PRO A 1 92 ? 5.175 -13.770 31.143 1.00 41.38 92 PRO A CA 1
ATOM 750 C C . PRO A 1 92 ? 5.123 -14.915 32.163 1.00 41.38 92 PRO A C 1
ATOM 752 O O . PRO A 1 92 ? 4.231 -14.971 33.008 1.00 41.38 92 PRO A O 1
ATOM 755 N N . LYS A 1 93 ? 6.082 -15.843 32.071 1.00 40.84 93 LYS A N 1
ATOM 756 C CA . LYS A 1 93 ? 6.292 -16.891 33.079 1.00 40.84 93 LYS A CA 1
ATOM 757 C C . LYS A 1 93 ? 6.581 -16.213 34.429 1.00 40.84 93 LYS A C 1
ATOM 759 O O . LYS A 1 93 ? 7.451 -15.341 34.454 1.00 40.84 93 LYS A O 1
ATOM 764 N N . PRO A 1 94 ? 5.932 -16.597 35.542 1.00 36.19 94 PRO A N 1
ATOM 765 C CA . PRO A 1 94 ? 6.392 -16.164 36.850 1.00 36.19 94 PRO A CA 1
ATOM 766 C C . PRO A 1 94 ? 7.758 -16.809 37.107 1.00 36.19 94 PRO A C 1
ATOM 768 O O . PRO A 1 94 ? 7.906 -18.032 37.050 1.00 36.19 94 PRO A O 1
ATOM 771 N N . VAL A 1 95 ? 8.770 -15.971 37.328 1.00 44.50 95 VAL A N 1
ATOM 772 C CA . VAL A 1 95 ? 10.104 -16.387 37.764 1.00 44.50 95 VAL A CA 1
ATOM 773 C C . VAL A 1 95 ? 9.962 -16.882 39.202 1.00 44.50 95 VAL A C 1
ATOM 775 O O . VAL A 1 95 ? 9.846 -16.089 40.130 1.00 44.50 95 VAL A O 1
ATOM 778 N N . VAL A 1 96 ? 9.902 -18.200 39.385 1.00 38.47 96 VAL A N 1
ATOM 779 C CA . VAL A 1 96 ? 10.010 -18.819 40.709 1.00 38.47 96 VAL A CA 1
ATOM 780 C C . VAL A 1 96 ? 11.496 -18.927 41.031 1.00 38.47 96 VAL A C 1
ATOM 782 O O . VAL A 1 96 ? 12.181 -19.813 40.521 1.00 38.47 96 VAL A O 1
ATOM 785 N N . ASN A 1 97 ? 11.990 -18.003 41.857 1.00 43.56 97 ASN A N 1
ATOM 786 C CA . ASN A 1 97 ? 13.264 -18.164 42.552 1.00 43.56 97 ASN A CA 1
ATOM 787 C C . ASN A 1 97 ? 13.131 -19.357 43.501 1.00 43.56 97 ASN A C 1
ATOM 789 O O . ASN A 1 97 ? 12.217 -19.397 44.325 1.00 43.56 97 ASN A O 1
ATOM 793 N N . LYS A 1 98 ? 14.009 -20.348 43.345 1.00 36.59 98 LYS A N 1
ATOM 794 C CA . LYS A 1 98 ? 14.014 -21.570 44.147 1.00 36.59 98 LYS A CA 1
ATOM 795 C C . LYS A 1 98 ? 15.321 -21.641 44.929 1.00 36.59 98 LYS A C 1
ATOM 797 O O . LYS A 1 98 ? 16.235 -22.370 44.558 1.00 36.59 98 LYS A O 1
ATOM 802 N N . ASP A 1 99 ? 15.393 -20.840 45.984 1.00 36.50 99 ASP A N 1
ATOM 803 C CA . ASP A 1 99 ? 16.297 -21.101 47.099 1.00 36.50 99 ASP A CA 1
ATOM 804 C C . ASP A 1 99 ? 15.739 -22.257 47.953 1.00 36.50 99 ASP A C 1
ATOM 806 O O . ASP A 1 99 ? 14.522 -22.421 48.069 1.00 36.50 99 ASP A O 1
ATOM 810 N N . SER A 1 100 ? 16.662 -23.024 48.547 1.00 35.69 100 SER A N 1
ATOM 811 C CA . SER A 1 100 ? 16.486 -24.096 49.552 1.00 35.69 100 SER A CA 1
ATOM 812 C C . SER A 1 100 ? 16.317 -25.552 49.061 1.00 35.69 100 SER A C 1
ATOM 814 O O . SER A 1 100 ? 15.226 -26.050 48.797 1.00 35.69 100 SER A O 1
ATOM 816 N N . VAL A 1 101 ? 17.479 -26.209 48.933 1.00 42.22 101 VAL A N 1
ATOM 817 C CA . VAL A 1 101 ? 17.924 -27.519 49.480 1.00 42.22 101 VAL A CA 1
ATOM 818 C C . VAL A 1 101 ? 16.872 -28.423 50.164 1.00 42.22 101 VAL A C 1
ATOM 820 O O . VAL A 1 101 ? 16.248 -27.984 51.118 1.00 42.22 101 VAL A O 1
ATOM 823 N N . GLU A 1 102 ? 16.771 -29.702 49.748 1.00 33.25 102 GLU A N 1
ATOM 824 C CA . GLU A 1 102 ? 16.977 -30.912 50.594 1.00 33.25 102 GLU A CA 1
ATOM 825 C C . GLU A 1 102 ? 16.709 -32.252 49.849 1.00 33.25 102 GLU A C 1
ATOM 827 O O . GLU A 1 102 ? 15.627 -32.501 49.330 1.00 33.25 102 GLU A O 1
ATOM 832 N N . ASP A 1 103 ? 17.776 -33.061 49.785 1.00 36.94 103 ASP A N 1
ATOM 833 C CA . ASP A 1 103 ? 17.955 -34.530 49.870 1.00 36.94 103 ASP A CA 1
ATOM 834 C C . ASP A 1 103 ? 16.941 -35.577 49.295 1.00 36.94 103 ASP A C 1
ATOM 836 O O . ASP A 1 103 ? 15.733 -35.515 49.504 1.00 36.94 103 ASP A O 1
ATOM 840 N N . ARG A 1 104 ? 17.532 -36.673 48.756 1.00 35.19 104 ARG A N 1
ATOM 841 C CA . ARG A 1 104 ? 17.041 -38.084 48.614 1.00 35.19 104 ARG A CA 1
ATOM 842 C C . ARG A 1 104 ? 16.265 -38.575 47.357 1.00 35.19 104 ARG A C 1
ATOM 844 O O . ARG A 1 104 ? 15.648 -37.796 46.646 1.00 35.19 104 ARG A O 1
ATOM 851 N N . PRO A 1 105 ? 16.380 -39.882 46.980 1.00 41.81 105 PRO A N 1
ATOM 852 C CA . PRO A 1 105 ? 17.240 -40.287 45.860 1.00 41.81 105 PRO A CA 1
ATOM 853 C C . PRO A 1 105 ? 16.550 -41.051 44.701 1.00 41.81 105 PRO A C 1
ATOM 855 O O . PRO A 1 105 ? 15.426 -41.539 44.793 1.00 41.81 105 PRO A O 1
ATOM 858 N N . SER A 1 106 ? 17.324 -41.184 43.616 1.00 49.12 106 SER A N 1
ATOM 859 C CA . SER A 1 106 ? 17.159 -41.993 42.394 1.00 49.12 106 SER A CA 1
ATOM 860 C C . SER A 1 106 ? 16.330 -43.285 42.508 1.00 49.12 106 SER A C 1
ATOM 862 O O . SER A 1 106 ? 16.685 -44.197 43.257 1.00 49.12 106 SER A O 1
ATOM 864 N N . LYS A 1 107 ? 15.318 -43.430 41.635 1.00 41.56 107 LYS A N 1
ATOM 865 C CA . LYS A 1 107 ? 14.869 -44.734 41.117 1.00 41.56 107 LYS A CA 1
ATOM 866 C C . LYS A 1 107 ? 14.620 -44.666 39.611 1.00 41.56 107 LYS A C 1
ATOM 868 O O . LYS A 1 107 ? 13.735 -43.973 39.122 1.00 41.56 107 LYS A O 1
ATOM 873 N N . THR A 1 108 ? 15.431 -45.430 38.894 1.00 42.41 108 THR A N 1
ATOM 874 C CA . THR A 1 108 ? 15.329 -45.753 37.475 1.00 42.41 108 THR A CA 1
ATOM 875 C C . THR A 1 108 ? 14.081 -46.601 37.204 1.00 42.41 108 THR A C 1
ATOM 877 O O . THR A 1 108 ? 13.898 -47.652 37.812 1.00 42.41 108 THR A O 1
ATOM 880 N N . PHE A 1 109 ? 13.238 -46.188 36.255 1.00 44.31 109 PHE A N 1
ATOM 881 C CA . PHE A 1 109 ? 12.180 -47.035 35.693 1.00 44.31 109 PHE A CA 1
ATOM 882 C C . PHE A 1 109 ? 12.523 -47.359 34.236 1.00 44.31 109 PHE A C 1
ATOM 884 O O . PHE A 1 109 ? 12.442 -46.511 33.350 1.00 44.31 109 PHE A O 1
ATOM 891 N N . LYS A 1 110 ? 12.960 -48.601 33.998 1.00 39.81 110 LYS A N 1
ATOM 892 C CA . LYS A 1 110 ? 13.191 -49.159 32.660 1.00 39.81 110 LYS A CA 1
ATOM 893 C C . LYS A 1 110 ? 11.841 -49.467 32.004 1.00 39.81 110 LYS A C 1
ATOM 895 O O . LYS A 1 110 ? 11.094 -50.282 32.539 1.00 39.81 110 LYS A O 1
ATOM 900 N N . TYR A 1 111 ? 11.558 -48.898 30.831 1.00 41.91 111 TYR A N 1
ATOM 901 C CA . TYR A 1 111 ? 10.467 -49.380 29.978 1.00 41.91 111 TYR A CA 1
ATOM 902 C C . TYR A 1 111 ? 10.959 -50.491 29.044 1.00 41.91 111 TYR A C 1
ATOM 904 O O . TYR A 1 111 ? 11.921 -50.345 28.292 1.00 41.91 111 TYR A O 1
ATOM 912 N N . ARG A 1 112 ? 10.272 -51.625 29.157 1.00 41.06 112 ARG A N 1
ATOM 913 C CA . ARG A 1 112 ? 10.409 -52.874 28.411 1.00 41.06 112 ARG A CA 1
ATOM 914 C C . ARG A 1 112 ? 9.678 -52.735 27.073 1.00 41.06 112 ARG A C 1
ATOM 916 O O . ARG A 1 112 ? 8.491 -52.430 27.074 1.00 41.06 112 ARG A O 1
ATOM 923 N N . ARG A 1 113 ? 10.376 -52.954 25.952 1.00 43.69 113 ARG A N 1
ATOM 924 C CA . ARG A 1 113 ? 9.743 -53.127 24.634 1.00 43.69 113 ARG A CA 1
ATOM 925 C C . ARG A 1 113 ? 9.066 -54.507 24.577 1.00 43.69 113 ARG A C 1
ATOM 927 O O . ARG A 1 113 ? 9.714 -55.510 24.860 1.00 43.69 113 ARG A O 1
ATOM 934 N N . LYS A 1 114 ? 7.771 -54.511 24.266 1.00 43.84 114 LYS A N 1
ATOM 935 C CA . LYS A 1 114 ? 7.053 -55.517 23.463 1.00 43.84 114 LYS A CA 1
ATOM 936 C C . LYS A 1 114 ? 6.967 -54.892 22.059 1.00 43.84 114 LYS A C 1
ATOM 938 O O . LYS A 1 114 ? 6.754 -53.682 22.001 1.00 43.84 114 LYS A O 1
ATOM 943 N N . ASP A 1 115 ? 7.194 -55.544 20.932 1.00 45.69 115 ASP A N 1
ATOM 944 C CA . ASP A 1 115 ? 7.413 -56.946 20.569 1.00 45.69 115 ASP A CA 1
ATOM 945 C C . ASP A 1 115 ? 8.580 -57.026 19.562 1.00 45.69 115 ASP A C 1
ATOM 947 O O . ASP A 1 115 ? 8.911 -55.972 18.961 1.00 45.69 115 ASP A O 1
#

Radius of gyration: 25.39 Å; chains: 1; bounding box: 40×66×69 Å

Sequence (115 aa):
MPLNNNDIIKKLRVALSLKDEDIVEILKLVDYDISKSELGAFFRKEDHEKYMPLQDQILRNFLNGLIIHKRGPMDEKPTSVAQKRAEEKKKPKPVVNKDSVEDRPSKTFKYRRKD